Protein AF-A0A2C9KZU1-F1 (afdb_monomer)

Organism: Biomphalaria glabrata (NCBI:txid6526)

Mean predicted aligned error: 12.66 Å

Foldseek 3Di:
DDPDLLQADAAAFPDQDPVSLVCCCPPDPVVVVDPDPQFSGDLSQFDPDDSCLQRRVDDDQDPPNDRDDPSNPDDRPGGHRGHSNNSVVVVCVVCVVVVVVCVVVVVVVVVVVVVVVVVVVVVVVVVVVVVVPDD

pLDDT: mean 76.79, std 13.72, range [26.02, 96.0]

Sequence (135 aa):
MSCFQLQCCGVVGNFTSLEGYIYYSLNTKWITSQKSTNQKVPESCCSSGDVKICTGEADFNGPPRFFNSELFKQTNPFLYTNGCYDALIKYLQTYSAVVGTVAAVVPLFLVFGIIISFCLCSRVSGYGHDDEVDL

Structure (mmCIF, N/CA/C/O backbone):
data_AF-A0A2C9KZU1-F1
#
_entry.id   AF-A0A2C9KZU1-F1
#
loop_
_atom_site.group_PDB
_atom_site.id
_atom_site.type_symbol
_atom_site.label_atom_id
_atom_site.label_alt_id
_atom_site.label_comp_id
_atom_site.label_asym_id
_atom_site.label_entity_id
_atom_site.label_seq_id
_atom_site.pdbx_PDB_ins_code
_atom_site.Cartn_x
_atom_site.Cartn_y
_atom_site.Cartn_z
_atom_site.occupancy
_atom_site.B_iso_or_equiv
_atom_site.auth_seq_id
_atom_site.auth_comp_id
_atom_site.auth_asym_id
_atom_site.auth_atom_id
_atom_site.pdbx_PDB_model_num
ATOM 1 N N . MET A 1 1 ? -11.170 -0.035 -17.997 1.00 26.02 1 MET A N 1
ATOM 2 C CA . MET A 1 1 ? -9.914 0.610 -17.560 1.00 26.02 1 MET A CA 1
ATOM 3 C C . MET A 1 1 ? -9.817 0.390 -16.057 1.00 26.02 1 MET A C 1
ATOM 5 O O . MET A 1 1 ? -10.378 1.157 -15.290 1.00 26.02 1 MET A O 1
ATOM 9 N N . SER A 1 2 ? -9.283 -0.761 -15.648 1.00 30.91 2 SER A N 1
ATOM 10 C CA . SER A 1 2 ? -9.308 -1.196 -14.246 1.00 30.91 2 SER A CA 1
ATOM 11 C C . SER A 1 2 ? -8.112 -0.589 -13.525 1.00 30.91 2 SER A C 1
ATOM 13 O O . SER A 1 2 ? -6.971 -0.860 -13.891 1.00 30.91 2 SER A O 1
ATOM 15 N N . CYS A 1 3 ? -8.379 0.284 -12.556 1.00 39.69 3 CYS A N 1
ATOM 16 C CA . CYS A 1 3 ? -7.351 0.895 -11.723 1.00 39.69 3 CYS A CA 1
ATOM 17 C C . CYS A 1 3 ? -6.596 -0.209 -10.965 1.00 39.69 3 CYS A C 1
ATOM 19 O O . CYS A 1 3 ? -7.215 -1.158 -10.484 1.00 39.69 3 CYS A O 1
ATOM 21 N N . PHE A 1 4 ? -5.271 -0.096 -10.893 1.00 46.03 4 PHE A N 1
ATOM 22 C CA . PHE A 1 4 ? -4.386 -1.032 -10.204 1.00 46.03 4 PHE A CA 1
ATOM 23 C C . PHE A 1 4 ? -4.778 -1.126 -8.722 1.00 46.03 4 PHE A C 1
ATOM 25 O O . PHE A 1 4 ? -4.434 -0.255 -7.925 1.00 46.03 4 PHE A O 1
ATOM 32 N N . GLN A 1 5 ? -5.542 -2.156 -8.352 1.00 61.06 5 GLN A N 1
ATOM 33 C CA . GLN A 1 5 ? -5.838 -2.443 -6.954 1.00 61.06 5 GLN A CA 1
ATOM 34 C C . GLN A 1 5 ? -4.722 -3.311 -6.388 1.00 61.06 5 GLN A C 1
ATOM 36 O O . GLN A 1 5 ? -4.720 -4.533 -6.531 1.00 61.06 5 GLN A O 1
ATOM 41 N N . LEU A 1 6 ? -3.758 -2.661 -5.737 1.00 66.12 6 LEU A N 1
ATOM 42 C CA . LEU A 1 6 ? -2.898 -3.351 -4.788 1.00 66.12 6 LEU A CA 1
ATOM 43 C C . LEU A 1 6 ? -3.812 -3.902 -3.687 1.00 66.12 6 LEU A C 1
ATOM 45 O O . LEU A 1 6 ? -4.517 -3.141 -3.030 1.00 66.12 6 LEU A O 1
ATOM 49 N N . GLN A 1 7 ? -3.840 -5.224 -3.533 1.00 81.88 7 GLN A N 1
ATOM 50 C CA . GLN A 1 7 ? -4.607 -5.942 -2.510 1.00 81.88 7 GLN A CA 1
ATOM 51 C C . GLN A 1 7 ? -3.984 -5.715 -1.122 1.00 81.88 7 GLN A C 1
ATOM 53 O O . GLN A 1 7 ? -3.351 -6.600 -0.542 1.00 81.88 7 GLN A O 1
ATOM 58 N N . CYS A 1 8 ? -4.070 -4.480 -0.640 1.00 81.62 8 CYS A N 1
ATOM 59 C CA . CYS A 1 8 ? -3.356 -3.983 0.524 1.00 81.62 8 CYS A CA 1
ATOM 60 C C . CYS A 1 8 ? -4.216 -3.003 1.322 1.00 81.62 8 CYS A C 1
ATOM 62 O O . CYS A 1 8 ? -5.154 -2.399 0.801 1.00 81.62 8 CYS A O 1
ATOM 64 N N . CYS A 1 9 ? -3.872 -2.823 2.593 1.00 80.88 9 CYS A N 1
ATOM 65 C CA . CYS A 1 9 ? -4.437 -1.779 3.430 1.00 80.88 9 CYS A CA 1
ATOM 66 C C . CYS A 1 9 ? -3.359 -1.185 4.338 1.00 80.88 9 CYS A C 1
ATOM 68 O O . CYS A 1 9 ? -2.583 -1.906 4.961 1.00 80.88 9 CYS A O 1
ATOM 70 N N . GLY A 1 10 ? -3.324 0.145 4.421 1.00 75.75 10 GLY A N 1
ATOM 71 C CA . GLY A 1 10 ? -2.303 0.867 5.179 1.00 75.75 10 GLY A CA 1
ATOM 72 C C . GLY A 1 10 ? -0.941 0.913 4.480 1.00 75.75 10 GLY A C 1
ATOM 73 O O . GLY A 1 10 ? -0.756 0.398 3.379 1.00 75.75 10 GLY A O 1
ATOM 74 N N . VAL A 1 11 ? 0.025 1.589 5.105 1.00 71.25 11 VAL A N 1
ATOM 75 C CA . VAL A 1 11 ? 1.385 1.731 4.553 1.00 71.25 11 VAL A CA 1
ATOM 76 C C . VAL A 1 11 ? 2.203 0.468 4.817 1.00 71.25 11 VAL A C 1
ATOM 78 O O . VAL A 1 11 ? 2.785 -0.082 3.884 1.00 71.25 11 VAL A O 1
ATOM 81 N N . VAL A 1 12 ? 2.179 -0.007 6.064 1.00 66.69 12 VAL A N 1
ATOM 82 C CA . VAL A 1 12 ? 2.919 -1.176 6.557 1.00 66.69 12 VAL A CA 1
ATOM 83 C C . VAL A 1 12 ? 1.921 -2.233 7.020 1.00 66.69 12 VAL A C 1
ATOM 85 O O . VAL A 1 12 ? 0.946 -1.906 7.699 1.00 66.69 12 VAL A O 1
ATOM 88 N N . GLY A 1 13 ? 2.143 -3.487 6.628 1.00 65.94 13 GLY A N 1
ATOM 89 C CA . GLY A 1 13 ? 1.251 -4.594 6.964 1.00 65.94 13 GLY A CA 1
ATOM 90 C C . GLY A 1 13 ? 1.331 -5.010 8.428 1.00 65.94 13 GLY A C 1
ATOM 91 O O . GLY A 1 13 ? 2.347 -4.808 9.086 1.00 65.94 13 GLY A O 1
ATOM 92 N N . ASN A 1 14 ? 0.257 -5.625 8.933 1.00 60.72 14 ASN A N 1
ATOM 93 C CA . ASN A 1 14 ? 0.160 -6.189 10.290 1.00 60.72 14 ASN A CA 1
ATOM 94 C C . ASN A 1 14 ? 0.537 -5.236 11.443 1.00 60.72 14 ASN A C 1
ATOM 96 O O . ASN A 1 14 ? 0.814 -5.694 12.551 1.00 60.72 14 ASN A O 1
ATOM 100 N N . PHE A 1 15 ? 0.533 -3.922 11.213 1.00 61.84 15 PHE A N 1
ATOM 101 C CA . PHE A 1 15 ? 0.854 -2.936 12.235 1.00 61.84 15 PHE A CA 1
ATOM 102 C C . PHE A 1 15 ? -0.411 -2.183 12.641 1.00 61.84 15 PHE A C 1
ATOM 104 O O . PHE A 1 15 ? -0.927 -1.347 11.900 1.00 61.84 15 PHE A O 1
ATOM 111 N N . THR A 1 16 ? -0.930 -2.483 13.829 1.00 63.88 16 THR A N 1
ATOM 112 C CA . THR A 1 16 ? -2.044 -1.742 14.426 1.00 63.88 16 THR A CA 1
ATOM 113 C C . THR A 1 16 ? -1.489 -0.768 15.457 1.00 63.88 16 THR A C 1
ATOM 115 O O . THR A 1 16 ? -1.175 -1.163 16.578 1.00 63.88 16 THR A O 1
ATOM 118 N N . SER A 1 17 ? -1.347 0.506 15.086 1.00 67.00 17 SER A N 1
ATOM 119 C CA . SER A 1 17 ? -0.973 1.567 16.025 1.00 67.00 17 SER A CA 1
ATOM 120 C C . SER A 1 17 ? -2.081 2.606 16.155 1.00 67.00 17 SER A C 1
ATOM 122 O O . SER A 1 17 ? -2.657 3.060 15.164 1.00 67.00 17 SER A O 1
ATOM 124 N N . LEU A 1 18 ? -2.366 3.005 17.399 1.00 72.56 18 LEU A N 1
ATOM 125 C CA . LEU A 1 18 ? -3.279 4.112 17.702 1.00 72.56 18 LEU A CA 1
ATOM 126 C C . LEU A 1 18 ? -2.803 5.397 17.014 1.00 72.56 18 LEU A C 1
ATOM 128 O O . LEU A 1 18 ? -3.598 6.079 16.379 1.00 72.56 18 LEU A O 1
ATOM 132 N N . GLU A 1 19 ? -1.504 5.686 17.080 1.00 74.81 19 GLU A N 1
ATOM 133 C CA . GLU A 1 19 ? -0.899 6.851 16.428 1.00 74.81 19 GLU A CA 1
ATOM 134 C C . GLU A 1 19 ? -1.037 6.801 14.904 1.00 74.81 19 GLU A C 1
ATOM 136 O O .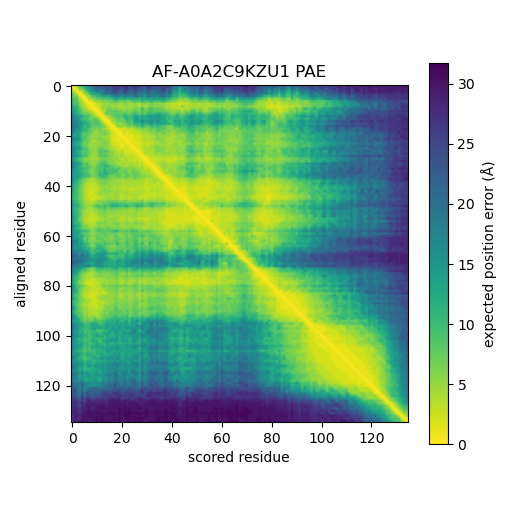 GLU A 1 19 ? -1.380 7.807 14.288 1.00 74.81 19 GLU A O 1
ATOM 141 N N . GLY A 1 20 ? -0.846 5.627 14.293 1.00 72.62 20 GLY A N 1
ATOM 142 C CA . GLY A 1 20 ? -1.002 5.440 12.852 1.00 72.62 20 GLY A CA 1
ATOM 143 C C . GLY A 1 20 ? -2.442 5.653 12.398 1.00 72.62 20 GLY A C 1
ATOM 144 O O . GLY A 1 20 ? -2.673 6.341 11.403 1.00 72.62 20 GLY A O 1
ATOM 145 N N . TYR A 1 21 ? -3.416 5.138 13.154 1.00 74.12 21 TYR A N 1
ATOM 146 C CA . TYR A 1 21 ? -4.834 5.372 12.880 1.00 74.12 21 TYR A CA 1
ATOM 147 C C . TYR A 1 21 ? -5.227 6.840 13.091 1.00 74.12 21 TYR A C 1
ATOM 149 O O . TYR A 1 21 ? -5.913 7.405 12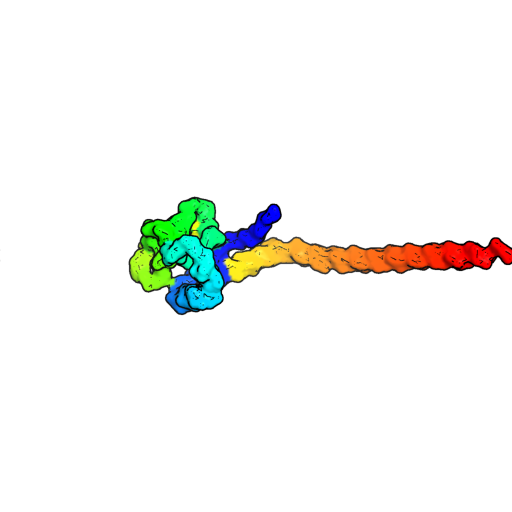.245 1.00 74.12 21 TYR A O 1
ATOM 157 N N . ILE A 1 22 ? -4.768 7.487 14.169 1.00 75.88 22 ILE A N 1
ATOM 158 C CA . ILE A 1 22 ? -5.029 8.915 14.411 1.00 75.88 22 ILE A CA 1
ATOM 159 C C . ILE A 1 22 ? -4.437 9.754 13.279 1.00 75.88 22 ILE A C 1
ATOM 161 O O . ILE A 1 22 ? -5.140 10.584 12.703 1.00 75.88 22 ILE A O 1
ATOM 165 N N . TYR A 1 23 ? -3.178 9.513 12.911 1.00 78.50 23 TYR A N 1
ATOM 166 C CA . TYR A 1 23 ? -2.514 10.228 11.828 1.00 78.50 23 TYR A CA 1
ATOM 167 C C . TYR A 1 23 ? -3.248 10.044 10.499 1.00 78.50 23 TYR A C 1
ATOM 169 O O . TYR A 1 23 ? -3.562 11.033 9.835 1.00 78.50 23 TYR A O 1
ATOM 177 N N . TYR A 1 24 ? -3.585 8.800 10.147 1.00 76.44 24 TYR A N 1
ATOM 178 C CA . TYR A 1 24 ? -4.441 8.484 9.006 1.00 76.44 24 TYR A CA 1
ATOM 179 C C . TYR A 1 24 ? -5.756 9.260 9.084 1.00 76.44 24 TYR A C 1
ATOM 181 O O . TYR A 1 24 ? -6.189 9.852 8.093 1.00 76.44 24 TYR A O 1
ATOM 189 N N . SER A 1 25 ? -6.357 9.316 10.275 1.00 74.88 25 SER A N 1
ATOM 190 C CA . SER A 1 25 ? -7.674 9.898 10.436 1.00 74.88 25 SER A CA 1
ATOM 191 C C . SER A 1 25 ? -7.710 11.419 10.256 1.00 74.88 25 SER A C 1
ATOM 193 O O . SER A 1 25 ? -8.691 11.986 9.783 1.00 74.88 25 SER A O 1
ATOM 195 N N . LEU A 1 26 ? -6.610 12.081 10.610 1.00 79.25 26 LEU A N 1
ATOM 196 C CA . LEU A 1 26 ? -6.483 13.533 10.560 1.00 79.25 26 LEU A CA 1
ATOM 197 C C . LEU A 1 26 ? -5.927 14.035 9.223 1.00 79.25 26 LEU A C 1
ATOM 199 O O . LEU A 1 26 ? -6.247 15.146 8.811 1.00 79.25 26 LEU A O 1
ATOM 203 N N . ASN A 1 27 ? -5.095 13.239 8.543 1.00 79.38 27 ASN A N 1
ATOM 204 C CA . ASN A 1 27 ? -4.340 13.695 7.370 1.00 79.38 27 ASN A CA 1
ATOM 205 C C . ASN A 1 27 ? -4.896 13.188 6.032 1.00 79.38 27 ASN A C 1
ATOM 207 O O . ASN A 1 27 ? -4.434 13.621 4.975 1.00 79.38 27 ASN A O 1
ATOM 211 N N . THR A 1 28 ? -5.877 12.283 6.032 1.00 78.50 28 THR A N 1
ATOM 212 C CA . THR A 1 28 ? -6.443 11.760 4.784 1.00 78.50 28 THR A CA 1
ATOM 213 C C . THR A 1 28 ? -7.713 12.499 4.371 1.00 78.50 28 THR A C 1
ATOM 215 O O . THR A 1 28 ? -8.681 12.610 5.117 1.00 78.50 28 THR A O 1
ATOM 218 N N . LYS A 1 29 ? -7.756 12.936 3.106 1.00 84.25 29 LYS A N 1
ATOM 219 C CA . LYS A 1 29 ? -8.971 13.496 2.473 1.00 84.25 29 LYS A CA 1
ATOM 220 C C . LYS A 1 29 ? -10.096 12.465 2.313 1.00 84.25 29 LYS A C 1
ATOM 222 O O . LYS A 1 29 ? -11.215 12.808 1.944 1.00 84.25 29 LYS A O 1
ATOM 227 N N . TRP A 1 30 ? -9.800 11.188 2.540 1.00 81.94 30 TRP A N 1
ATOM 228 C CA . TRP A 1 30 ? -10.801 10.135 2.454 1.00 81.94 30 TRP A CA 1
ATOM 229 C C . TRP A 1 30 ? -11.860 10.272 3.557 1.00 81.94 30 TRP A C 1
ATOM 231 O O . TRP A 1 30 ? -13.043 10.154 3.267 1.00 81.94 30 TRP A O 1
ATOM 241 N N . ILE A 1 31 ? -11.480 10.632 4.786 1.00 80.38 31 ILE A N 1
ATOM 242 C CA . ILE A 1 31 ? -12.451 10.765 5.887 1.00 80.38 31 ILE A CA 1
ATOM 243 C C . ILE A 1 31 ? -13.463 11.876 5.652 1.00 80.38 31 ILE A C 1
ATOM 245 O O . ILE A 1 31 ? -14.622 11.741 6.030 1.00 80.38 31 ILE A O 1
ATOM 249 N N . THR A 1 32 ? -13.068 12.955 4.981 1.00 79.69 32 THR A N 1
ATOM 250 C CA . THR A 1 32 ? -14.007 14.025 4.624 1.00 79.69 32 THR A CA 1
ATOM 251 C C . THR A 1 32 ? -14.937 13.643 3.470 1.00 79.69 32 THR A C 1
ATOM 253 O O . THR A 1 32 ? -15.943 14.313 3.263 1.00 79.69 32 THR A O 1
ATOM 256 N N . SER A 1 33 ? -14.631 12.571 2.733 1.00 82.00 33 SER A N 1
ATOM 257 C CA . SER A 1 33 ? -15.408 12.069 1.589 1.00 82.00 33 SER A CA 1
ATOM 258 C C . SER A 1 33 ? -16.042 10.692 1.833 1.00 82.00 33 SER A C 1
ATOM 260 O O . SER A 1 33 ? -16.571 10.079 0.904 1.00 82.00 33 SER A O 1
ATOM 262 N N . GLN A 1 34 ? -16.013 10.198 3.074 1.00 79.19 34 GLN A N 1
ATOM 263 C CA . GLN A 1 34 ? -16.580 8.900 3.427 1.00 79.19 34 GLN A CA 1
ATOM 264 C C . GLN A 1 34 ? -18.111 8.908 3.317 1.00 79.19 34 GLN A C 1
ATOM 266 O O . GLN A 1 34 ? -18.774 9.893 3.643 1.00 79.19 34 GLN A O 1
ATOM 271 N N . LYS A 1 35 ? -18.685 7.780 2.884 1.00 77.88 35 LYS A N 1
ATOM 272 C CA . LYS A 1 35 ? -20.142 7.634 2.721 1.00 77.88 35 LYS A CA 1
ATOM 273 C C . LYS A 1 35 ? -20.869 7.512 4.064 1.00 77.88 35 LYS A C 1
ATOM 275 O O . LYS A 1 35 ? -22.045 7.847 4.155 1.00 77.88 35 LYS A O 1
ATOM 280 N N . SER A 1 36 ? -20.179 7.016 5.092 1.00 80.38 36 SER A N 1
ATOM 281 C CA . SER A 1 36 ? -20.728 6.739 6.420 1.00 80.38 36 SER A CA 1
ATOM 282 C C . SER A 1 36 ? -19.723 7.111 7.507 1.00 80.38 36 SER A C 1
ATOM 284 O O . SER A 1 36 ? -18.542 6.800 7.397 1.00 80.38 36 SER A O 1
ATOM 286 N N . THR A 1 37 ? -20.191 7.728 8.593 1.00 77.12 37 THR A N 1
ATOM 287 C CA . THR A 1 37 ? -19.377 8.042 9.786 1.00 77.12 37 THR A CA 1
ATOM 288 C C . THR A 1 37 ? -18.891 6.804 10.538 1.00 77.12 37 THR A C 1
ATOM 290 O O . THR A 1 37 ? -17.928 6.875 11.308 1.00 77.12 37 THR A O 1
ATOM 293 N N . ASN A 1 38 ? -19.535 5.660 10.305 1.00 79.50 38 ASN A N 1
ATOM 294 C CA . ASN A 1 38 ? -19.134 4.381 10.880 1.00 79.50 38 ASN A CA 1
ATOM 295 C C . ASN A 1 38 ? -18.029 3.696 10.069 1.00 79.50 38 ASN A C 1
ATOM 297 O O . ASN A 1 38 ? -17.361 2.809 10.595 1.00 79.50 38 ASN A O 1
ATOM 301 N N . GLN A 1 39 ? -17.798 4.137 8.831 1.00 84.75 39 GLN A N 1
ATOM 302 C CA . GLN A 1 39 ? -16.747 3.615 7.975 1.00 84.75 39 GLN A CA 1
ATOM 303 C C . GLN A 1 39 ? -15.372 3.983 8.553 1.00 84.75 39 GLN A C 1
ATOM 305 O O . GLN A 1 39 ? -15.080 5.151 8.794 1.00 84.75 39 GLN A O 1
ATOM 310 N N . LYS A 1 40 ? -14.520 2.987 8.810 1.00 82.56 40 LYS A N 1
ATOM 311 C CA . LYS A 1 40 ? -13.167 3.186 9.365 1.00 82.56 40 LYS A CA 1
ATOM 312 C C . LYS A 1 40 ? -12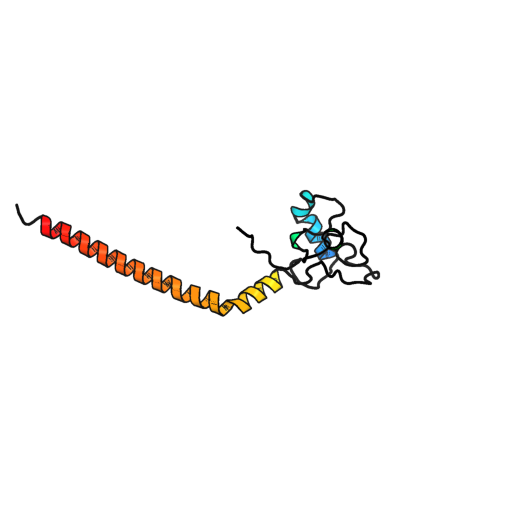.071 3.089 8.313 1.00 82.56 40 LYS A C 1
ATOM 314 O O . LYS A 1 40 ? -11.017 3.697 8.474 1.00 82.56 40 LYS A O 1
ATOM 319 N N . VAL A 1 41 ? -12.332 2.359 7.230 1.00 83.94 41 VAL A N 1
ATOM 320 C CA . VAL A 1 41 ? -11.413 2.181 6.097 1.00 83.94 41 VAL A CA 1
ATOM 321 C C . VAL A 1 41 ? -12.168 2.231 4.762 1.00 83.94 41 VAL A C 1
ATOM 323 O O . VAL A 1 41 ? -13.358 1.897 4.717 1.00 83.94 41 VAL A O 1
ATOM 326 N N . PRO A 1 42 ? -11.508 2.633 3.661 1.00 84.12 42 PRO A N 1
ATOM 327 C CA . PRO A 1 42 ? -12.098 2.623 2.329 1.00 84.12 42 PRO A CA 1
ATOM 328 C C . PRO A 1 42 ? -12.397 1.200 1.855 1.00 84.12 42 PRO A C 1
ATOM 330 O O . PRO A 1 42 ? -11.708 0.251 2.218 1.00 84.12 42 PRO A O 1
ATOM 333 N N . GLU A 1 43 ? -13.362 1.068 0.944 1.00 86.38 43 GLU A N 1
ATOM 334 C CA . GLU A 1 43 ? -13.706 -0.212 0.301 1.00 86.38 43 GLU A CA 1
ATOM 335 C C . GLU A 1 43 ? -12.510 -0.836 -0.450 1.00 86.38 43 GLU A C 1
ATOM 337 O O . GLU A 1 43 ? -12.444 -2.048 -0.616 1.00 86.38 43 GLU A O 1
ATOM 342 N N . SER A 1 44 ? -11.517 -0.033 -0.853 1.00 84.00 44 SER A N 1
ATOM 343 C CA . SER A 1 44 ? -10.280 -0.523 -1.478 1.00 84.00 44 SER A CA 1
ATOM 344 C C . SER A 1 44 ? -9.399 -1.361 -0.544 1.00 84.00 44 SER A C 1
ATOM 346 O O . SER A 1 44 ? -8.558 -2.108 -1.028 1.00 84.00 44 SER A O 1
ATOM 348 N N . CYS A 1 45 ? -9.576 -1.243 0.775 1.00 83.38 45 CYS A N 1
ATOM 349 C CA . CYS A 1 45 ? -8.891 -2.079 1.765 1.00 83.38 45 CYS A CA 1
ATOM 350 C C . CYS A 1 45 ? -9.524 -3.471 1.917 1.00 83.38 45 CYS A C 1
ATOM 352 O O . CYS A 1 45 ? -8.993 -4.302 2.658 1.00 83.38 45 CYS A O 1
ATOM 354 N N . CYS A 1 46 ? -10.657 -3.718 1.260 1.00 87.06 46 CYS A N 1
ATOM 355 C CA . CYS A 1 46 ? -11.436 -4.929 1.443 1.00 87.06 46 CYS A CA 1
ATOM 356 C C . CYS A 1 46 ? -11.103 -5.993 0.406 1.00 87.06 46 CYS A C 1
ATOM 358 O O . CYS A 1 46 ? -11.009 -5.723 -0.793 1.00 87.06 46 CYS A O 1
ATOM 360 N N . SER A 1 47 ? -10.966 -7.2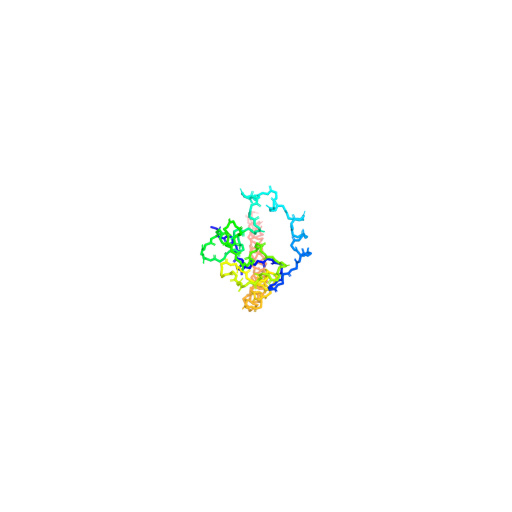26 0.882 1.00 85.50 47 SER A N 1
ATOM 361 C CA . SER A 1 47 ? -10.964 -8.413 0.042 1.00 85.50 47 SER A CA 1
ATOM 362 C C . SER A 1 47 ? -12.394 -8.806 -0.335 1.00 85.50 47 SER A C 1
ATOM 364 O O . SER A 1 47 ? -13.376 -8.268 0.184 1.00 85.50 47 SER A O 1
ATOM 366 N N . SER A 1 48 ? -12.525 -9.727 -1.288 1.00 83.12 48 SER A N 1
ATOM 367 C CA . SER A 1 48 ? -13.826 -10.225 -1.733 1.00 83.12 48 SER A CA 1
ATOM 368 C C . SER A 1 48 ? -14.616 -10.817 -0.559 1.00 83.12 48 SER A C 1
ATOM 370 O O . SER A 1 48 ? -14.182 -11.795 0.048 1.00 83.12 48 SER A O 1
ATOM 372 N N . GLY A 1 49 ? -15.788 -10.253 -0.258 1.00 84.62 49 GLY A N 1
ATOM 373 C CA . GLY A 1 49 ? -16.647 -10.726 0.825 1.00 84.62 49 GLY A CA 1
ATOM 374 C C . GLY A 1 49 ? -17.564 -9.642 1.383 1.00 84.62 49 GLY A C 1
ATOM 375 O O . GLY A 1 49 ? -18.070 -8.806 0.633 1.00 84.62 49 GLY A O 1
ATOM 376 N N . ASP A 1 50 ? -17.800 -9.673 2.698 1.00 86.88 50 ASP A N 1
ATOM 377 C CA . ASP A 1 50 ? -18.685 -8.712 3.357 1.00 86.88 50 ASP A CA 1
ATOM 378 C C . ASP A 1 50 ? -17.976 -7.369 3.583 1.00 86.88 50 ASP A C 1
ATOM 380 O O . ASP A 1 50 ? -17.209 -7.169 4.532 1.00 86.88 50 ASP A O 1
ATOM 384 N N . VAL A 1 51 ? -18.273 -6.427 2.688 1.00 86.81 51 VAL A N 1
ATOM 385 C CA . VAL A 1 51 ? -17.720 -5.071 2.710 1.00 86.81 51 VAL A CA 1
ATOM 386 C C . VAL A 1 51 ? -18.085 -4.341 4.001 1.00 86.81 51 VAL A C 1
ATOM 388 O O . VAL A 1 51 ? -17.261 -3.586 4.501 1.00 86.81 51 VAL A O 1
ATOM 391 N N . LYS A 1 52 ? -19.260 -4.583 4.597 1.00 87.25 52 LYS A N 1
ATOM 392 C CA . LYS A 1 52 ? -19.677 -3.872 5.819 1.00 87.25 52 LYS A CA 1
ATOM 393 C C . LYS A 1 52 ? -18.863 -4.311 7.030 1.00 87.25 52 LYS A C 1
ATOM 395 O O . LYS A 1 52 ? -18.513 -3.482 7.870 1.00 87.25 52 LYS A O 1
ATOM 400 N N . ILE A 1 53 ? -18.539 -5.601 7.112 1.00 86.44 53 ILE A N 1
ATOM 401 C CA . ILE A 1 53 ? -17.641 -6.137 8.143 1.00 86.44 53 ILE A CA 1
ATOM 402 C C . ILE A 1 53 ? -16.222 -5.612 7.918 1.00 86.44 53 ILE A C 1
ATOM 404 O O . ILE A 1 53 ? -15.568 -5.176 8.864 1.00 86.44 53 ILE A O 1
ATOM 408 N N . CYS A 1 54 ? -15.745 -5.614 6.671 1.00 86.44 54 CYS A N 1
ATOM 409 C CA . CYS A 1 54 ? -14.425 -5.087 6.341 1.00 86.44 54 CYS A CA 1
ATOM 410 C C . CYS A 1 54 ? -14.276 -3.602 6.695 1.00 86.44 54 CYS A C 1
ATOM 412 O O . CYS A 1 54 ? -13.283 -3.212 7.304 1.00 86.44 54 CYS A O 1
ATOM 414 N N . THR A 1 55 ? -15.245 -2.764 6.325 1.00 86.88 55 TH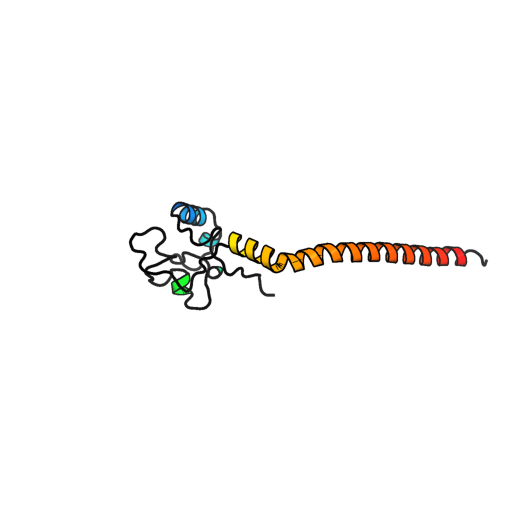R A N 1
ATOM 415 C CA . THR A 1 55 ? -15.147 -1.315 6.522 1.00 86.88 55 THR A CA 1
ATOM 416 C C . THR A 1 55 ? -15.400 -0.883 7.965 1.00 86.88 55 THR A C 1
ATOM 418 O O . THR A 1 55 ? -15.104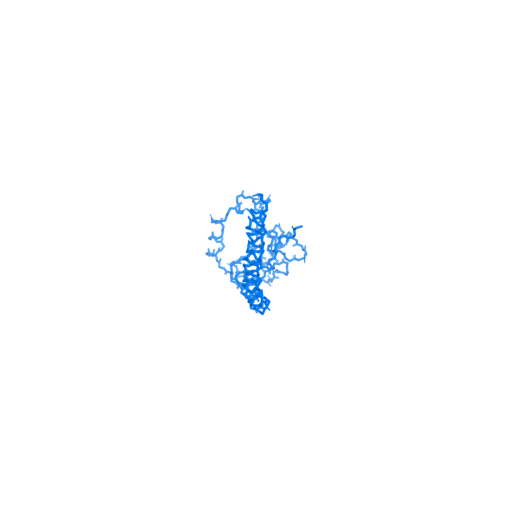 0.261 8.318 1.00 86.88 55 THR A O 1
ATOM 421 N N . GLY A 1 56 ? -15.907 -1.785 8.811 1.00 83.81 56 GLY A N 1
ATOM 422 C CA . GLY A 1 56 ? -16.275 -1.510 10.200 1.00 83.81 56 GLY A CA 1
ATOM 423 C C . GLY A 1 56 ? -17.670 -0.902 10.370 1.00 83.81 56 GLY A C 1
ATOM 424 O O . GLY A 1 56 ? -17.981 -0.405 11.452 1.00 83.81 56 GLY A O 1
ATOM 425 N N . GLU A 1 57 ? -18.503 -0.940 9.326 1.00 85.56 57 GLU A N 1
ATOM 426 C CA . GLU A 1 57 ? -19.910 -0.528 9.389 1.00 85.56 57 GLU A CA 1
ATOM 427 C C . GLU A 1 57 ? -20.798 -1.549 10.112 1.00 85.56 57 GLU A C 1
ATOM 429 O O . GLU A 1 57 ? -21.796 -1.165 10.720 1.00 85.56 57 GLU A O 1
ATOM 4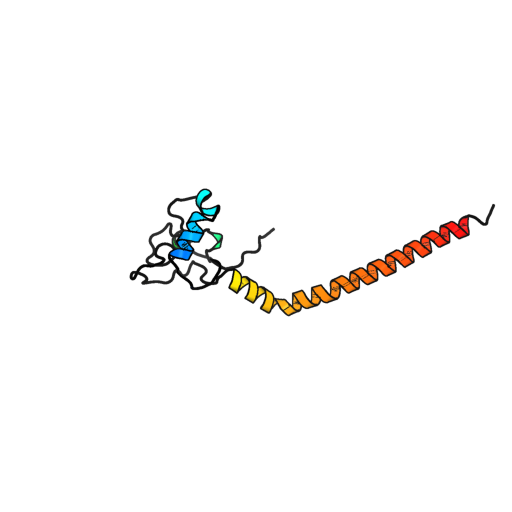34 N N . ALA A 1 58 ? -20.441 -2.833 10.057 1.00 85.38 58 ALA A N 1
ATOM 435 C CA . ALA A 1 58 ? -21.087 -3.898 10.817 1.00 85.38 58 ALA A CA 1
ATOM 436 C C . ALA A 1 58 ? -20.307 -4.226 12.103 1.00 85.38 58 ALA A C 1
ATOM 438 O O . ALA A 1 58 ? -19.093 -4.019 12.192 1.00 85.38 58 ALA A O 1
ATOM 439 N N . ASP A 1 59 ? -21.004 -4.765 13.106 1.00 79.94 59 ASP A N 1
ATOM 440 C CA . ASP A 1 59 ? -20.383 -5.190 14.359 1.00 79.94 59 ASP A CA 1
ATOM 441 C C . ASP A 1 59 ? -19.451 -6.393 14.125 1.00 79.94 59 ASP A C 1
ATOM 443 O O . ASP A 1 59 ? -19.890 -7.485 13.766 1.00 79.94 59 ASP A O 1
ATOM 447 N N . PHE A 1 60 ? -18.151 -6.201 14.364 1.00 81.94 60 PHE A N 1
ATOM 448 C CA . PHE A 1 60 ? -17.137 -7.254 14.307 1.00 81.94 60 PHE A CA 1
ATOM 449 C C . PHE A 1 60 ? -16.095 -7.059 15.413 1.00 81.94 60 PHE A C 1
ATOM 451 O O . PHE A 1 60 ? -15.593 -5.951 15.605 1.00 81.94 60 PHE A O 1
ATOM 458 N N . ASN A 1 61 ? -15.752 -8.132 16.134 1.00 79.56 61 ASN A N 1
ATOM 459 C CA . ASN A 1 61 ? -14.791 -8.117 17.249 1.00 79.56 61 ASN A CA 1
ATOM 460 C C . ASN A 1 61 ? -13.334 -8.205 16.758 1.00 79.56 61 ASN A C 1
ATOM 462 O O . ASN A 1 61 ? -12.573 -9.092 17.155 1.00 79.56 61 ASN A O 1
ATOM 466 N N . GLY A 1 62 ? -12.963 -7.273 15.880 1.00 75.12 62 GLY A N 1
ATOM 467 C CA . GLY A 1 62 ? -11.633 -7.160 15.295 1.00 75.12 62 GLY A CA 1
ATOM 468 C C . GLY A 1 62 ? -11.423 -5.849 14.523 1.00 75.12 62 GLY A C 1
ATOM 469 O O . GLY A 1 62 ? -12.290 -4.967 14.541 1.00 75.12 62 GLY A O 1
ATOM 470 N N . PRO A 1 63 ? -10.270 -5.690 13.853 1.00 72.62 63 PRO A N 1
ATOM 471 C CA . PRO A 1 63 ? -10.007 -4.540 12.989 1.00 72.62 63 PRO A CA 1
ATOM 472 C C . PRO A 1 63 ? -11.008 -4.465 11.822 1.00 72.62 63 PRO A C 1
ATOM 474 O O . PRO A 1 63 ? -11.498 -5.499 11.372 1.00 72.62 63 PRO A O 1
ATOM 477 N N . PRO A 1 64 ? -11.353 -3.265 11.321 1.00 70.12 64 PRO A N 1
ATOM 478 C CA . PRO A 1 64 ? -10.757 -1.959 11.630 1.00 70.12 64 PRO A CA 1
ATOM 479 C C . PRO A 1 64 ? -11.395 -1.237 12.829 1.00 70.12 64 PRO A C 1
ATOM 481 O O . PRO A 1 64 ? -10.947 -0.155 13.204 1.00 70.12 64 PRO A O 1
ATOM 484 N N . ARG A 1 65 ? -12.472 -1.779 13.410 1.00 67.88 65 ARG A N 1
ATOM 485 C CA . ARG A 1 65 ? -13.269 -1.062 14.417 1.00 67.88 65 ARG A CA 1
ATOM 486 C C . ARG A 1 65 ? -12.591 -1.023 15.776 1.00 67.88 65 ARG A C 1
ATOM 488 O O . ARG A 1 65 ? -12.545 0.016 16.429 1.00 67.88 65 ARG A O 1
ATOM 495 N N . PHE A 1 66 ? -12.030 -2.154 16.168 1.00 67.75 66 PHE A N 1
ATOM 496 C CA . PHE A 1 66 ? -11.094 -2.224 17.266 1.00 67.75 66 PHE A CA 1
ATOM 497 C C . PHE A 1 66 ? -9.699 -2.136 16.614 1.00 67.75 66 PHE A C 1
ATOM 499 O O . PHE A 1 66 ? -9.409 -2.893 15.695 1.00 67.75 66 PHE A O 1
ATOM 506 N N . PHE A 1 67 ? -8.835 -1.197 17.012 1.00 64.50 67 PHE A N 1
ATOM 507 C CA . PHE A 1 67 ? -7.428 -1.157 16.537 1.00 64.50 67 PHE A CA 1
ATOM 508 C C . PHE A 1 67 ? -6.373 -1.117 17.674 1.00 64.50 67 PHE A C 1
ATOM 510 O O . PHE A 1 67 ? -5.199 -1.349 17.418 1.00 64.50 67 PHE A O 1
ATOM 517 N N . ASN A 1 68 ? -6.777 -0.879 18.934 1.00 60.03 68 ASN A N 1
ATOM 518 C CA . ASN A 1 68 ? -5.907 -0.929 20.121 1.00 60.03 68 ASN A CA 1
ATOM 519 C C . ASN A 1 68 ? -6.642 -1.420 21.395 1.00 60.03 68 ASN A C 1
ATOM 521 O O . ASN A 1 68 ? -6.581 -0.786 22.442 1.00 60.03 68 ASN A O 1
ATOM 525 N N . SER A 1 69 ? -7.441 -2.486 21.315 1.00 55.97 69 SER A N 1
ATOM 526 C CA . SER A 1 69 ? -8.175 -3.007 22.472 1.00 55.97 69 SER A CA 1
ATOM 527 C C . SER A 1 69 ? -7.733 -4.422 22.820 1.00 55.97 69 SER A C 1
ATOM 529 O O . SER A 1 69 ? -7.668 -5.278 21.948 1.00 55.97 69 SER A O 1
ATOM 531 N N . GLU A 1 70 ? -7.548 -4.712 24.108 1.00 57.34 70 GLU A N 1
ATOM 532 C CA . GLU A 1 70 ? -7.419 -6.084 24.632 1.00 57.34 70 GLU A CA 1
ATOM 533 C C . GLU A 1 70 ? -8.604 -7.000 24.229 1.00 57.34 70 GLU A C 1
ATOM 535 O O . GLU A 1 70 ? -8.530 -8.217 24.376 1.00 57.34 70 GLU A O 1
ATOM 540 N N . LEU A 1 71 ? -9.690 -6.440 23.667 1.00 55.72 71 LEU A N 1
ATOM 541 C CA . LEU A 1 71 ? -10.817 -7.163 23.068 1.00 55.72 71 LEU A CA 1
ATOM 542 C C . LEU A 1 71 ? -10.562 -7.741 21.661 1.00 55.72 71 LEU A C 1
ATOM 544 O O . LEU A 1 71 ? -11.502 -8.280 21.067 1.00 55.72 71 LEU A O 1
ATOM 548 N N . PHE A 1 72 ? -9.345 -7.679 21.112 1.00 64.06 72 PHE A N 1
ATOM 549 C CA . PHE A 1 72 ? -9.019 -8.391 19.869 1.00 64.06 72 PHE A CA 1
ATOM 550 C C . PHE A 1 72 ? -9.156 -9.895 20.016 1.00 64.06 72 PHE A C 1
ATOM 552 O O . PHE A 1 72 ? -8.222 -10.590 20.402 1.00 64.06 72 PHE A O 1
ATOM 559 N N . LYS A 1 73 ? -10.331 -10.408 19.661 1.00 62.16 73 LYS A N 1
ATOM 560 C CA . LYS A 1 73 ? -10.598 -11.844 19.667 1.00 62.16 73 LYS A CA 1
ATOM 561 C C . LYS A 1 73 ? -10.461 -12.455 18.279 1.00 62.16 73 LYS A C 1
ATOM 563 O O . LYS A 1 73 ? -10.210 -13.652 18.190 1.00 62.16 73 LYS A O 1
ATOM 568 N N . GLN A 1 74 ? -10.652 -11.671 17.210 1.00 69.50 74 GLN A N 1
ATOM 569 C CA . GLN A 1 74 ? -10.699 -12.189 15.842 1.00 69.50 74 GLN A CA 1
ATOM 570 C C . GLN A 1 74 ? -10.011 -11.268 14.826 1.00 69.50 74 GLN A C 1
ATOM 572 O O . GLN A 1 74 ? -10.144 -10.045 14.862 1.00 69.50 74 GLN A O 1
ATOM 577 N N . THR A 1 75 ? -9.297 -11.880 13.881 1.00 74.81 75 THR A N 1
ATOM 578 C CA . THR A 1 75 ? -8.765 -11.214 12.686 1.00 74.81 75 THR A CA 1
ATOM 579 C C . THR A 1 75 ? -9.873 -11.099 11.644 1.00 74.81 75 THR A C 1
ATOM 581 O O . THR A 1 75 ? -10.587 -12.068 11.400 1.00 74.81 75 THR A O 1
ATOM 584 N N . ASN A 1 76 ? -10.025 -9.928 11.024 1.00 79.62 76 ASN A N 1
ATOM 585 C CA . ASN A 1 76 ? -11.027 -9.716 9.981 1.00 79.62 76 ASN A CA 1
ATOM 586 C C . ASN A 1 76 ? -10.577 -10.377 8.667 1.00 79.62 76 ASN A C 1
ATOM 588 O O . ASN A 1 76 ? -9.583 -9.929 8.096 1.00 79.62 76 ASN A O 1
ATOM 592 N N . PRO A 1 77 ? -11.274 -11.417 8.171 1.00 81.50 77 PRO A N 1
ATOM 593 C CA . PRO A 1 77 ? -10.868 -12.122 6.953 1.00 81.50 77 PRO A CA 1
ATOM 594 C C . PRO A 1 77 ? -11.118 -11.300 5.681 1.00 81.50 77 PRO A C 1
ATOM 596 O O . PRO A 1 77 ? -10.533 -11.581 4.635 1.00 81.50 77 PRO A O 1
ATOM 599 N N . PHE A 1 78 ? -11.979 -10.282 5.765 1.00 86.38 78 PHE A N 1
ATOM 600 C CA . PHE A 1 78 ? -12.358 -9.432 4.640 1.00 86.38 78 PHE A CA 1
ATOM 601 C C . PHE A 1 78 ? -11.473 -8.192 4.503 1.00 86.38 78 PHE A C 1
ATOM 603 O O . PHE A 1 78 ? -11.681 -7.392 3.598 1.00 86.38 78 PHE A O 1
ATOM 610 N N . LEU A 1 79 ? -10.498 -8.009 5.395 1.00 84.06 79 LEU A N 1
ATOM 611 C CA . LEU A 1 79 ? -9.595 -6.865 5.401 1.00 84.06 79 LEU A CA 1
ATOM 612 C C . LEU A 1 79 ? -8.208 -7.300 4.923 1.00 84.06 79 LEU A C 1
ATOM 614 O O . LEU A 1 79 ? -7.642 -8.264 5.440 1.00 84.06 79 LEU A O 1
ATOM 618 N N . TYR A 1 80 ? -7.626 -6.575 3.967 1.00 85.81 80 TYR A N 1
ATOM 619 C CA . TYR A 1 80 ? -6.235 -6.816 3.598 1.00 85.81 80 TYR A CA 1
ATOM 620 C C . TYR A 1 80 ? -5.308 -6.442 4.754 1.00 85.81 80 TYR A C 1
ATOM 622 O O . TYR A 1 80 ? -5.339 -5.326 5.261 1.00 85.81 80 TYR A O 1
ATOM 630 N N . THR A 1 81 ? -4.449 -7.376 5.149 1.00 77.94 81 THR A N 1
ATOM 631 C CA . THR A 1 81 ? -3.475 -7.178 6.232 1.00 77.94 81 THR A CA 1
ATOM 632 C C . THR A 1 81 ? -2.093 -6.767 5.732 1.00 77.94 81 THR A C 1
ATOM 634 O O . THR A 1 81 ? -1.251 -6.344 6.522 1.00 77.94 81 THR A O 1
ATOM 637 N N . ASN A 1 82 ? -1.850 -6.874 4.424 1.00 80.56 82 ASN A N 1
ATOM 638 C CA . ASN A 1 82 ? -0.598 -6.463 3.797 1.00 80.56 82 ASN A CA 1
ATOM 639 C C . ASN A 1 82 ? -0.553 -4.942 3.637 1.00 80.56 82 ASN A C 1
ATOM 641 O O . ASN A 1 82 ? -1.515 -4.345 3.151 1.00 80.56 82 ASN A O 1
ATOM 645 N N . GLY A 1 83 ? 0.587 -4.334 3.962 1.00 79.62 83 GLY A N 1
ATOM 646 C CA . GLY A 1 83 ? 0.829 -2.920 3.707 1.00 79.62 83 GLY A CA 1
ATOM 647 C C . GLY A 1 83 ? 0.973 -2.666 2.215 1.00 79.62 83 GLY A C 1
ATOM 648 O O . GLY A 1 83 ? 1.496 -3.497 1.471 1.00 79.62 83 GLY A O 1
ATOM 649 N N . CYS A 1 84 ? 0.513 -1.510 1.752 1.00 81.69 84 CYS A N 1
ATOM 650 C CA . CYS A 1 84 ? 0.615 -1.146 0.345 1.00 81.69 84 CYS A CA 1
ATOM 651 C C . CYS A 1 84 ? 2.059 -0.923 -0.097 1.00 81.69 84 CYS A C 1
ATOM 653 O O . CYS A 1 84 ? 2.386 -1.220 -1.245 1.00 81.69 84 CYS A O 1
ATOM 655 N N . TYR A 1 85 ? 2.933 -0.470 0.805 1.00 81.94 85 TYR A N 1
ATOM 656 C CA . TYR A 1 85 ? 4.360 -0.369 0.515 1.00 81.94 85 TYR A CA 1
ATOM 657 C C . TYR A 1 85 ? 4.995 -1.758 0.370 1.00 81.94 85 TYR A C 1
ATOM 659 O O . TYR A 1 85 ? 5.700 -2.019 -0.605 1.00 81.94 85 TYR A O 1
ATOM 667 N N . ASP A 1 86 ? 4.653 -2.683 1.269 1.00 80.06 86 ASP A N 1
ATOM 668 C CA . ASP A 1 86 ? 5.132 -4.067 1.224 1.00 80.06 86 ASP A CA 1
ATOM 669 C C . ASP A 1 86 ? 4.649 -4.785 -0.045 1.00 80.06 86 ASP A C 1
ATOM 671 O O . ASP A 1 86 ? 5.421 -5.457 -0.731 1.00 80.06 86 ASP A 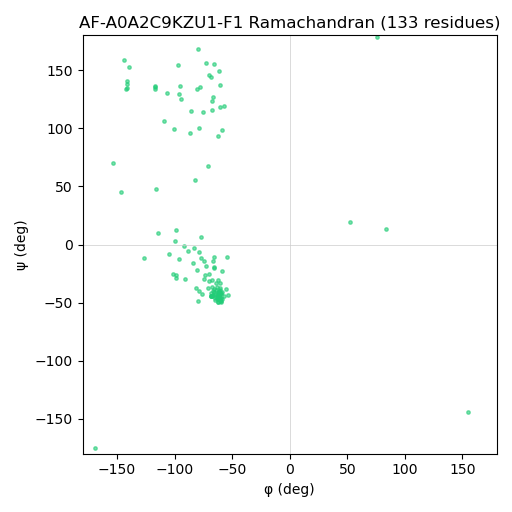O 1
ATOM 675 N N . ALA A 1 87 ? 3.374 -4.599 -0.402 1.00 81.19 87 ALA A N 1
ATOM 676 C CA . ALA A 1 87 ? 2.785 -5.149 -1.618 1.00 81.19 87 ALA A CA 1
ATOM 677 C C . ALA A 1 87 ? 3.435 -4.569 -2.882 1.00 81.19 87 ALA A C 1
ATOM 679 O O . ALA A 1 87 ? 3.691 -5.312 -3.830 1.00 81.19 87 ALA A O 1
ATOM 680 N N . LEU A 1 88 ? 3.747 -3.269 -2.889 1.00 83.25 88 LEU A N 1
ATOM 681 C CA . LEU A 1 88 ? 4.442 -2.619 -3.996 1.00 83.25 88 LEU A CA 1
ATOM 682 C C . LEU A 1 88 ? 5.864 -3.159 -4.157 1.00 83.25 88 LEU A C 1
ATOM 684 O O . LEU A 1 88 ? 6.244 -3.523 -5.267 1.00 83.25 88 LEU A O 1
ATOM 688 N N . ILE A 1 89 ? 6.638 -3.260 -3.073 1.00 83.12 89 ILE A N 1
ATOM 689 C CA . ILE A 1 89 ? 7.988 -3.836 -3.122 1.00 83.12 89 ILE A CA 1
ATOM 690 C C . ILE A 1 89 ? 7.928 -5.278 -3.611 1.00 83.12 89 ILE A C 1
ATOM 692 O O . ILE A 1 89 ? 8.683 -5.653 -4.506 1.00 83.12 89 ILE A O 1
ATOM 696 N N . LYS A 1 90 ? 7.000 -6.080 -3.084 1.00 81.81 90 LYS A N 1
ATOM 697 C CA . LYS A 1 90 ? 6.827 -7.470 -3.508 1.00 81.81 90 LYS A CA 1
ATOM 698 C C . LYS A 1 90 ? 6.461 -7.565 -4.988 1.00 81.81 90 LYS A C 1
ATOM 700 O O . LYS A 1 90 ? 7.000 -8.417 -5.693 1.00 81.81 90 LYS A O 1
ATOM 705 N N . TYR A 1 91 ? 5.588 -6.686 -5.476 1.00 81.31 91 TYR A N 1
ATOM 706 C CA . TYR A 1 91 ? 5.246 -6.602 -6.894 1.00 81.31 91 TYR A CA 1
ATOM 707 C C . TYR A 1 91 ? 6.478 -6.245 -7.735 1.00 81.31 91 TYR A C 1
ATOM 709 O O . TYR A 1 91 ? 6.793 -6.953 -8.689 1.00 81.31 91 TYR A O 1
ATOM 717 N N . LEU A 1 92 ? 7.227 -5.211 -7.344 1.00 81.94 92 LEU A N 1
ATOM 718 C CA . LEU A 1 92 ? 8.451 -4.794 -8.030 1.00 81.94 92 LEU A CA 1
ATOM 719 C C . LEU A 1 92 ? 9.515 -5.895 -8.043 1.00 81.94 92 LEU A C 1
ATOM 721 O O . LEU A 1 92 ? 10.169 -6.082 -9.059 1.00 81.94 92 LEU A O 1
ATOM 725 N N . GLN A 1 93 ? 9.669 -6.653 -6.959 1.00 81.88 93 GLN A N 1
ATOM 726 C CA . GLN A 1 93 ? 10.587 -7.791 -6.900 1.00 81.88 93 GLN A CA 1
ATOM 727 C C . GLN A 1 93 ? 10.123 -8.945 -7.791 1.00 81.88 93 GLN A C 1
ATOM 729 O O . GLN A 1 93 ? 10.927 -9.500 -8.538 1.00 81.88 93 GLN A O 1
ATOM 734 N N . THR A 1 94 ? 8.830 -9.272 -7.766 1.00 81.81 94 THR A N 1
ATOM 735 C CA . THR A 1 94 ? 8.259 -10.377 -8.553 1.00 81.81 94 THR A CA 1
ATOM 736 C C . THR A 1 94 ? 8.345 -10.096 -10.053 1.00 81.81 94 THR A C 1
ATOM 738 O O . THR A 1 94 ? 8.697 -10.976 -10.832 1.00 81.81 94 THR A O 1
ATOM 741 N N . TYR A 1 95 ? 8.079 -8.855 -10.461 1.00 81.62 95 TYR A N 1
ATOM 742 C CA . TYR A 1 95 ? 8.128 -8.425 -11.859 1.00 81.62 95 TYR A CA 1
ATOM 743 C C . TYR A 1 95 ? 9.437 -7.717 -12.227 1.00 81.62 95 TYR A C 1
ATOM 745 O O . TYR A 1 95 ? 9.534 -7.134 -13.307 1.00 81.62 95 TYR A O 1
ATOM 753 N N . SER A 1 96 ? 10.459 -7.794 -11.369 1.00 78.75 96 SER A N 1
ATOM 754 C CA . SER A 1 96 ? 11.759 -7.139 -11.577 1.00 78.75 96 SER A CA 1
ATOM 755 C C . SER A 1 96 ? 12.398 -7.543 -12.903 1.00 78.75 96 SER A C 1
ATOM 757 O O . SER A 1 96 ? 12.933 -6.694 -13.612 1.00 78.75 96 SER A O 1
ATOM 759 N N . ALA A 1 97 ? 12.260 -8.816 -13.282 1.00 78.31 97 ALA A N 1
ATOM 760 C CA . ALA A 1 97 ? 12.725 -9.331 -14.563 1.00 78.31 97 ALA A CA 1
ATOM 761 C C . ALA A 1 97 ? 12.033 -8.639 -15.748 1.00 78.31 97 ALA A C 1
ATOM 763 O O . ALA A 1 97 ? 12.706 -8.183 -16.666 1.00 78.31 97 ALA A O 1
ATOM 764 N N . VAL A 1 98 ? 10.705 -8.492 -15.702 1.00 83.88 98 VAL A N 1
ATOM 765 C CA . VAL A 1 98 ? 9.921 -7.842 -16.766 1.00 83.88 98 VAL A CA 1
ATOM 766 C C . VAL A 1 98 ? 10.283 -6.364 -16.875 1.00 83.88 98 VAL A C 1
ATOM 768 O O . VAL A 1 98 ? 10.538 -5.871 -17.972 1.00 83.88 98 VAL A O 1
ATOM 771 N N . VAL A 1 99 ? 10.355 -5.664 -15.739 1.00 84.69 99 VAL A N 1
ATOM 772 C CA . VAL A 1 99 ? 10.760 -4.252 -15.690 1.00 84.69 99 VAL A CA 1
ATOM 773 C C . VAL A 1 99 ? 12.175 -4.083 -16.247 1.00 84.69 99 VAL A C 1
ATOM 775 O O . VAL A 1 99 ? 12.406 -3.187 -17.055 1.00 84.69 99 VAL A O 1
ATOM 778 N N . GLY A 1 100 ? 13.099 -4.977 -15.888 1.00 86.12 100 GLY A N 1
ATOM 779 C CA . GLY A 1 100 ? 14.462 -4.992 -16.416 1.00 86.12 100 GLY A CA 1
ATOM 780 C C . GLY A 1 100 ? 14.511 -5.216 -17.927 1.00 86.12 100 GLY A C 1
ATOM 781 O O . GLY A 1 100 ? 15.213 -4.494 -18.633 1.00 86.12 100 GLY A O 1
ATOM 782 N N . THR A 1 101 ? 13.726 -6.160 -18.453 1.00 87.81 101 THR A N 1
ATOM 783 C CA . THR A 1 101 ? 13.645 -6.404 -19.900 1.00 87.81 101 THR A CA 1
ATOM 784 C C . THR A 1 101 ? 13.106 -5.187 -20.644 1.00 87.81 101 THR A C 1
ATOM 786 O O . THR A 1 101 ? 13.707 -4.763 -21.628 1.00 87.81 101 THR A O 1
ATOM 789 N N . VAL A 1 102 ? 12.015 -4.578 -20.171 1.00 90.94 102 VAL A N 1
ATOM 790 C CA . VAL A 1 102 ? 11.454 -3.372 -20.804 1.00 90.94 102 VAL A CA 1
ATOM 791 C C . VAL A 1 102 ? 12.468 -2.227 -20.776 1.00 90.94 102 VAL A C 1
ATOM 793 O O . VAL A 1 102 ? 12.675 -1.570 -21.796 1.00 90.94 102 VAL A O 1
ATOM 796 N N . ALA A 1 103 ? 13.151 -2.033 -19.646 1.00 91.38 103 ALA A N 1
ATOM 797 C CA . ALA A 1 103 ? 14.172 -1.002 -19.494 1.00 91.38 103 ALA A CA 1
ATOM 798 C C . ALA A 1 103 ? 15.371 -1.191 -20.441 1.00 91.38 103 ALA A C 1
ATOM 800 O O . ALA A 1 103 ? 15.959 -0.201 -20.861 1.00 91.38 103 ALA A O 1
ATOM 801 N N . ALA A 1 104 ? 15.717 -2.428 -20.810 1.00 90.56 104 ALA A N 1
ATOM 802 C CA . ALA A 1 104 ? 16.782 -2.707 -21.775 1.00 90.56 104 ALA A CA 1
ATOM 803 C C . ALA A 1 104 ? 16.318 -2.572 -23.238 1.00 90.56 104 ALA A C 1
ATOM 805 O O . ALA A 1 104 ? 17.061 -2.095 -24.093 1.00 90.56 104 ALA A O 1
ATOM 806 N N . VAL A 1 105 ? 15.084 -2.982 -23.535 1.00 95.19 105 VAL A N 1
ATOM 807 C CA . VAL A 1 105 ? 14.558 -3.065 -24.904 1.00 95.19 105 VAL A CA 1
ATOM 808 C C . VAL A 1 105 ? 14.121 -1.699 -25.446 1.00 95.19 105 VAL A C 1
ATOM 810 O O . VAL A 1 105 ? 14.392 -1.385 -26.604 1.00 95.19 105 VAL A O 1
ATOM 813 N N . VAL A 1 106 ? 13.484 -0.857 -24.626 1.00 95.75 106 VAL A N 1
ATOM 814 C CA . VAL A 1 106 ? 12.994 0.467 -25.057 1.00 95.75 106 VAL A CA 1
ATOM 815 C C . VAL A 1 106 ? 14.121 1.374 -25.586 1.00 95.75 106 VAL A C 1
ATOM 817 O O . VAL A 1 106 ? 13.958 1.923 -26.678 1.00 95.75 106 VAL A O 1
ATOM 820 N N . PRO A 1 107 ? 15.282 1.510 -24.913 1.00 95.56 107 PRO A N 1
ATOM 821 C CA . PRO A 1 107 ? 16.402 2.291 -25.435 1.00 95.56 107 PRO A CA 1
ATOM 822 C C . PRO A 1 107 ? 16.934 1.773 -26.773 1.00 95.56 107 PRO A C 1
ATOM 824 O O . PRO A 1 107 ? 17.271 2.575 -27.640 1.00 95.56 107 PRO A O 1
ATOM 827 N N . LEU A 1 108 ? 16.970 0.452 -26.977 1.00 94.75 108 LEU A N 1
ATOM 828 C CA . LEU A 1 108 ? 17.414 -0.130 -28.247 1.00 94.75 108 LEU A CA 1
ATOM 829 C C . LEU A 1 108 ? 16.490 0.284 -29.395 1.00 94.75 108 LEU A C 1
ATOM 831 O O . LEU A 1 108 ? 16.968 0.741 -30.431 1.00 94.75 108 LEU A O 1
ATOM 835 N N . PHE A 1 109 ? 15.172 0.202 -29.198 1.00 95.19 109 PHE A N 1
ATOM 836 C CA . PHE A 1 109 ? 14.206 0.665 -30.198 1.00 95.19 109 PHE A CA 1
ATOM 837 C C . PHE A 1 109 ? 14.301 2.169 -30.464 1.00 95.19 109 PHE A C 1
ATOM 839 O O . PHE A 1 109 ? 14.168 2.584 -31.614 1.00 95.19 109 PHE A O 1
ATOM 846 N N . LEU A 1 110 ? 14.579 2.981 -29.441 1.00 95.69 110 LEU A N 1
ATOM 847 C CA . LEU A 1 110 ? 14.815 4.415 -29.623 1.00 95.69 110 LEU A CA 1
ATOM 848 C C . LEU A 1 110 ? 16.047 4.677 -30.496 1.00 95.69 110 LEU A C 1
ATOM 850 O O . LEU A 1 110 ? 15.973 5.490 -31.415 1.00 95.69 110 LEU A O 1
ATOM 854 N N . VAL A 1 111 ? 17.151 3.957 -30.275 1.00 96.00 111 VAL A N 1
ATOM 855 C CA . VAL A 1 111 ? 18.360 4.076 -31.108 1.00 96.00 111 VAL A CA 1
ATOM 856 C C . VAL A 1 111 ? 18.080 3.652 -32.549 1.00 96.00 111 VAL A C 1
ATOM 858 O O . VAL A 1 111 ? 18.443 4.376 -33.474 1.00 96.00 111 VAL A O 1
ATOM 861 N N . PHE A 1 112 ? 17.380 2.534 -32.765 1.00 95.00 112 PHE A N 1
ATOM 862 C CA . PHE A 1 112 ? 16.966 2.130 -34.113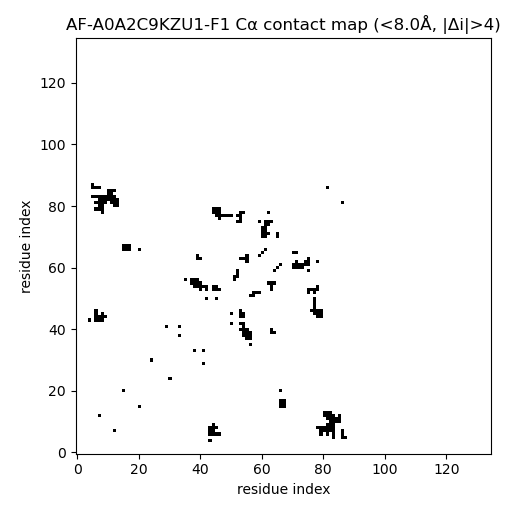 1.00 95.00 112 PHE A CA 1
ATOM 863 C C . PHE A 1 112 ? 16.081 3.186 -34.785 1.00 95.00 112 PHE A C 1
ATOM 865 O O . PHE A 1 112 ? 16.287 3.497 -35.957 1.00 95.00 112 PHE A O 1
ATOM 872 N N . GLY A 1 113 ? 15.144 3.782 -34.044 1.00 94.06 113 GLY A N 1
ATOM 873 C CA . GLY A 1 113 ? 14.301 4.873 -34.533 1.00 94.06 113 GLY A CA 1
ATOM 874 C C . GLY A 1 113 ? 15.108 6.099 -34.959 1.00 94.06 113 GLY A C 1
ATOM 875 O O . GLY A 1 113 ? 14.843 6.668 -36.018 1.00 94.06 113 GLY A O 1
ATOM 876 N N . ILE A 1 114 ? 16.134 6.469 -34.188 1.00 95.44 114 ILE A N 1
ATOM 877 C CA . ILE A 1 114 ? 17.058 7.556 -34.535 1.00 95.44 114 ILE A CA 1
ATOM 878 C C . ILE A 1 114 ? 17.809 7.225 -35.832 1.00 95.44 114 ILE A C 1
ATOM 880 O O . ILE A 1 114 ? 17.816 8.044 -36.748 1.00 95.44 114 ILE A O 1
ATOM 884 N N . ILE A 1 115 ? 18.387 6.024 -35.947 1.00 94.81 115 ILE A N 1
ATOM 885 C CA . ILE A 1 115 ? 19.141 5.604 -37.141 1.00 94.81 115 ILE A CA 1
ATOM 886 C C . ILE A 1 115 ? 18.250 5.634 -38.387 1.00 94.81 115 ILE A C 1
ATOM 888 O O . ILE A 1 115 ? 18.623 6.236 -39.390 1.00 94.81 115 ILE A O 1
ATOM 892 N N . ILE A 1 116 ? 17.056 5.038 -38.319 1.00 93.81 116 ILE A N 1
ATOM 893 C CA . ILE A 1 116 ? 16.110 5.016 -39.444 1.00 93.81 116 ILE A CA 1
ATOM 894 C C . ILE A 1 116 ? 15.697 6.441 -39.827 1.00 93.81 116 ILE A C 1
ATOM 896 O O . ILE A 1 116 ? 15.652 6.759 -41.014 1.00 93.81 116 ILE A O 1
ATOM 900 N N . SER A 1 117 ? 15.452 7.312 -38.843 1.00 92.62 117 SER A N 1
ATOM 901 C CA . SER A 1 117 ? 15.116 8.720 -39.091 1.00 92.62 117 SER A CA 1
ATOM 902 C C . SER A 1 117 ? 16.244 9.445 -39.828 1.00 92.62 117 SER A C 1
ATOM 904 O O . SER A 1 117 ? 15.984 10.108 -40.828 1.00 92.62 117 SER A O 1
ATOM 906 N N . PHE A 1 118 ? 17.502 9.269 -39.406 1.00 91.00 118 PHE A N 1
ATOM 907 C CA . PHE A 1 118 ? 18.658 9.821 -40.121 1.00 91.00 118 PHE A CA 1
ATOM 908 C C . PHE A 1 118 ? 18.776 9.265 -41.544 1.00 91.00 118 PHE A C 1
ATOM 910 O O . PHE A 1 118 ? 18.919 10.041 -42.485 1.00 91.00 118 PHE A O 1
ATOM 917 N N . CYS A 1 119 ? 18.658 7.948 -41.730 1.00 88.94 119 CYS A N 1
ATOM 918 C CA . CYS A 1 119 ? 18.741 7.324 -43.052 1.00 88.94 119 CYS A CA 1
ATOM 919 C C . CYS A 1 119 ? 17.643 7.818 -44.009 1.00 88.94 119 CYS A C 1
ATOM 921 O O . CYS A 1 119 ? 17.914 8.050 -45.188 1.00 88.94 119 CYS A O 1
ATOM 923 N N . LEU A 1 120 ? 16.415 8.006 -43.516 1.00 87.75 120 LEU A N 1
ATOM 924 C CA . LEU A 1 120 ? 15.308 8.549 -44.306 1.00 87.75 120 LEU A CA 1
ATOM 925 C C . LEU A 1 120 ? 15.530 10.023 -44.656 1.00 87.75 120 LEU A C 1
ATOM 927 O O . LEU A 1 120 ? 15.354 10.394 -45.815 1.00 87.75 120 LEU A O 1
ATOM 931 N N . CYS A 1 121 ? 15.973 10.844 -43.701 1.00 85.19 121 CYS A N 1
ATOM 932 C CA . CYS A 1 121 ? 16.296 12.249 -43.952 1.00 85.19 121 CYS A CA 1
ATOM 933 C C . CYS A 1 121 ? 17.429 12.403 -44.979 1.00 85.19 121 CYS A C 1
ATOM 935 O O . CYS A 1 121 ? 17.320 13.220 -45.889 1.00 85.19 121 CYS A O 1
ATOM 937 N N . SER A 1 122 ? 18.485 11.587 -44.898 1.00 77.19 122 SER A N 1
ATOM 938 C CA . SER A 1 122 ? 19.573 11.600 -45.884 1.00 77.19 122 SER A CA 1
ATOM 939 C C . SER A 1 122 ? 19.111 11.155 -47.272 1.00 77.19 122 SER A C 1
ATOM 941 O O . SER A 1 122 ? 19.526 11.743 -48.266 1.00 77.19 122 SER A O 1
ATOM 943 N N . ARG A 1 123 ? 18.223 10.156 -47.364 1.00 76.38 123 ARG A N 1
ATOM 944 C CA . ARG A 1 123 ? 17.678 9.710 -48.654 1.00 76.38 123 ARG A CA 1
ATOM 945 C C . ARG A 1 123 ? 16.760 10.760 -49.282 1.00 76.38 123 ARG A C 1
ATOM 947 O O . ARG A 1 123 ? 16.851 10.977 -50.483 1.00 76.38 123 ARG A O 1
ATOM 954 N N . VAL A 1 124 ? 15.904 11.417 -48.496 1.00 78.12 124 VAL A N 1
ATOM 955 C CA . VAL A 1 124 ? 15.013 12.475 -49.008 1.00 78.12 124 VAL A CA 1
ATOM 956 C C . VAL A 1 124 ? 15.804 13.712 -49.442 1.00 78.12 124 VAL A C 1
ATOM 958 O O . VAL A 1 124 ? 15.484 14.313 -50.460 1.00 78.12 124 VAL A O 1
ATOM 961 N N . SER A 1 125 ? 16.873 14.053 -48.715 1.00 70.31 125 SER A N 1
ATOM 962 C CA . SER A 1 125 ? 17.760 15.162 -49.076 1.00 70.31 125 SER A CA 1
ATOM 963 C C . SER A 1 125 ? 18.606 14.866 -50.318 1.00 70.31 125 SER A C 1
ATOM 965 O O . SER A 1 125 ? 19.002 15.806 -50.995 1.00 70.31 125 SER A O 1
ATOM 967 N N . GLY A 1 126 ? 18.875 13.589 -50.617 1.00 59.25 126 GLY A N 1
ATOM 968 C CA . GLY A 1 126 ? 19.535 13.167 -51.855 1.00 59.25 126 GLY A CA 1
ATOM 969 C C . GLY A 1 126 ? 18.665 13.396 -53.092 1.00 59.25 126 GLY A C 1
ATOM 970 O O . GLY A 1 126 ? 19.136 13.991 -54.050 1.00 59.25 126 GLY A O 1
ATOM 971 N N . TYR A 1 127 ? 17.372 13.047 -53.032 1.00 55.91 127 TYR A N 1
ATOM 972 C CA . TYR A 1 127 ? 16.427 13.352 -54.121 1.00 55.91 127 TYR A CA 1
ATOM 973 C C . TYR A 1 127 ? 16.336 14.859 -54.401 1.00 55.91 127 TYR A C 1
ATOM 975 O O . TYR A 1 127 ? 16.373 15.273 -55.550 1.00 55.91 127 TYR A O 1
ATOM 983 N N . GLY A 1 128 ? 16.326 15.690 -53.354 1.00 52.25 128 GLY A N 1
ATOM 984 C CA . GLY A 1 128 ? 16.315 17.146 -53.520 1.00 52.25 128 GLY A CA 1
ATOM 985 C C . GLY A 1 128 ? 17.591 17.744 -54.128 1.00 52.25 128 GLY A C 1
ATOM 986 O O . GLY A 1 128 ? 17.559 18.903 -54.518 1.00 52.25 128 GLY A O 1
ATOM 987 N N . HIS A 1 129 ? 18.699 16.998 -54.195 1.00 50.16 129 HIS A N 1
ATOM 988 C CA . HIS A 1 129 ? 19.943 17.460 -54.821 1.00 50.16 129 HIS A CA 1
ATOM 989 C C . HIS A 1 129 ? 20.117 16.935 -56.252 1.00 50.16 129 HIS A C 1
ATOM 991 O O . HIS A 1 129 ? 20.720 17.619 -57.073 1.00 50.16 129 HIS A O 1
ATOM 997 N N . ASP A 1 130 ? 19.560 15.761 -56.561 1.00 53.97 130 ASP A N 1
ATOM 998 C CA . ASP A 1 130 ? 19.597 15.190 -57.912 1.00 53.97 130 ASP A CA 1
ATOM 999 C C . ASP A 1 130 ? 18.529 15.806 -58.846 1.00 53.97 130 ASP A C 1
ATOM 1001 O O . ASP A 1 130 ? 18.718 15.813 -60.058 1.00 53.97 130 ASP A O 1
ATOM 1005 N N . ASP A 1 131 ? 17.450 16.392 -58.308 1.00 53.25 131 ASP A N 1
ATOM 1006 C CA . ASP A 1 131 ? 16.397 17.059 -59.099 1.00 53.25 131 ASP A CA 1
ATOM 1007 C C . ASP A 1 131 ? 16.725 18.528 -59.488 1.00 53.25 131 ASP A C 1
ATOM 1009 O O . ASP A 1 131 ? 15.950 19.159 -60.206 1.00 53.25 131 ASP A O 1
ATOM 1013 N N . GLU A 1 132 ? 17.860 19.098 -59.050 1.00 52.53 132 GLU A N 1
ATOM 1014 C CA . GLU A 1 132 ? 18.309 20.453 -59.453 1.00 52.53 132 GLU A CA 1
ATOM 1015 C C . GLU A 1 132 ? 19.377 20.455 -60.568 1.00 52.53 132 GLU A C 1
ATOM 1017 O O . GLU A 1 132 ? 19.836 21.523 -60.978 1.00 52.53 132 GLU A O 1
ATOM 1022 N N . VAL A 1 133 ? 19.761 19.290 -61.104 1.00 53.22 133 VAL A N 1
ATOM 1023 C CA . VAL A 1 133 ? 20.753 19.169 -62.193 1.00 53.22 133 VAL A CA 1
ATOM 1024 C C . VAL A 1 133 ? 20.119 18.582 -63.457 1.00 53.22 133 VAL A C 1
ATOM 1026 O O . VAL A 1 133 ? 20.660 17.671 -64.061 1.00 53.22 133 VAL A O 1
ATOM 1029 N N . ASP A 1 134 ? 18.964 19.102 -63.861 1.00 47.94 134 ASP A N 1
ATOM 1030 C CA . ASP A 1 134 ? 18.431 18.947 -65.222 1.00 47.94 134 ASP A CA 1
ATOM 1031 C C . ASP A 1 134 ? 17.509 20.143 -65.546 1.00 47.94 134 ASP A C 1
ATOM 1033 O O . ASP A 1 134 ? 16.284 20.023 -65.621 1.00 47.94 134 ASP A O 1
ATOM 1037 N N . LEU A 1 135 ? 18.104 21.333 -65.716 1.00 39.31 135 LEU A N 1
ATOM 1038 C CA . LEU A 1 135 ? 17.506 22.436 -66.483 1.00 39.31 135 LEU A CA 1
ATOM 1039 C C . LEU A 1 135 ? 18.564 23.237 -67.252 1.00 39.31 135 LEU A C 1
ATOM 1041 O O . LEU A 1 135 ? 19.498 23.765 -66.606 1.00 39.31 135 LEU A O 1
#

Solvent-accessible surface area (backbone atoms only — not comparable to full-atom values): 7846 Å² total; per-residue (Å²): 137,82,75,89,74,66,82,18,27,65,61,58,44,83,65,72,44,64,68,57,52,51,50,50,60,74,72,40,75,57,70,84,66,52,96,46,93,56,49,68,51,61,74,72,29,41,45,94,68,58,56,46,48,28,18,24,62,37,98,56,62,16,47,58,68,44,58,85,53,96,69,65,77,44,82,46,87,22,38,35,53,40,4,41,53,56,52,49,53,50,47,50,61,74,43,38,64,58,54,50,50,51,65,59,48,53,59,51,53,51,52,51,50,51,52,52,52,52,55,50,53,53,54,56,53,46,54,67,58,64,72,73,75,80,128

Secondary structure (DSSP, 8-state):
------S--SSSTT---HHHHHHHHHH-HHHHT-S-TT--S-GGGBPSS-HHHHHTSS--SSTTT-SS-TT-----TTB--S-HHHHHHHHHHHTHHHHHHHHHHHHHHHHHHHHHHHHHHHHHHHHHHHTTS--

InterPro domains:
  IPR008952 Tetraspanin, EC2 domain superfamily [SSF48652] (5-94)
  IPR018499 Tetraspanin/Peripherin [PF00335] (5-122)

Radius of gyration: 27.48 Å; Cα contacts (8 Å, |Δi|>4): 140; chains: 1; bounding box: 42×35×91 Å